Protein AF-A0A0F6WQV7-F1 (afdb_monomer_lite)

pLDDT: mean 82.62, std 12.53, range [39.25, 93.94]

Organism: NCBI:txid92706

Foldseek 3Di:
DDDDPDPDPDDDPLQLVQLLVLLVLLCVLPVVQEDDPDSVVSRVLCVLCVVSSVDDPVLLVQLSVQCSVPVDDPHHDDSVSSVVSSVVSLVVQCPDPVNVVVVVVVVVVVVVVLVVCVVVVNNCVVVVNDPPPPPCPPPVVVVVVVVVVVVVVVVVVVCVVVVPD

Structure (mmCIF, N/CA/C/O backbone):
data_AF-A0A0F6WQV7-F1
#
_entry.id   AF-A0A0F6WQV7-F1
#
loop_
_atom_site.group_PDB
_atom_site.id
_atom_site.type_symbol
_atom_site.label_atom_id
_atom_site.label_alt_id
_atom_site.label_comp_id
_atom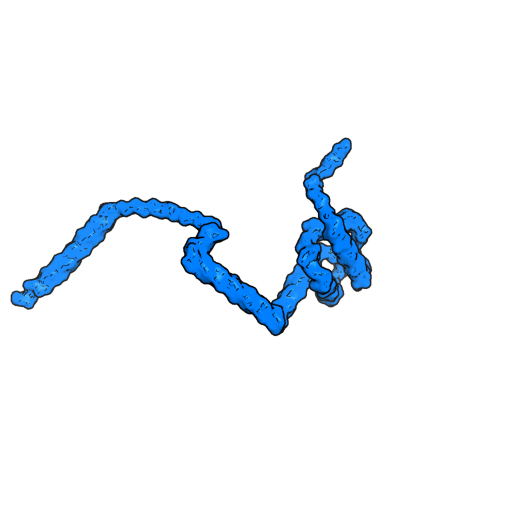_site.label_asym_id
_atom_site.label_entity_id
_atom_site.label_seq_id
_atom_site.pdbx_PDB_ins_code
_atom_site.Cartn_x
_atom_site.Cartn_y
_atom_site.Cartn_z
_atom_site.occupancy
_atom_site.B_iso_or_equiv
_atom_site.auth_seq_id
_atom_site.auth_comp_id
_atom_site.auth_asym_id
_atom_site.auth_atom_id
_atom_site.pdbx_PDB_model_num
ATOM 1 N N . MET A 1 1 ? -16.484 5.291 -37.141 1.00 39.25 1 MET A N 1
ATOM 2 C CA . MET A 1 1 ? -15.727 5.680 -35.934 1.00 39.25 1 MET A CA 1
ATOM 3 C C . MET A 1 1 ? -16.017 4.636 -34.872 1.00 39.25 1 MET A C 1
ATOM 5 O O . MET A 1 1 ? -17.145 4.546 -34.413 1.00 39.25 1 MET A O 1
ATOM 9 N N . SER A 1 2 ? -15.056 3.744 -34.635 1.00 42.66 2 SER A N 1
ATOM 10 C CA . SER A 1 2 ? -15.196 2.589 -33.744 1.00 42.66 2 SER A CA 1
ATOM 11 C C . SER A 1 2 ? -15.145 3.064 -32.294 1.00 42.66 2 SER A C 1
ATOM 13 O O . SER A 1 2 ? -14.060 3.344 -31.793 1.00 42.66 2 SER A O 1
ATOM 15 N N . GLY A 1 3 ? -16.301 3.175 -31.635 1.00 46.34 3 GLY A N 1
ATOM 16 C CA . GLY A 1 3 ? -16.363 3.314 -30.181 1.00 46.34 3 GLY A CA 1
ATOM 17 C C . GLY A 1 3 ? -15.755 2.065 -29.550 1.00 46.34 3 GLY A C 1
ATOM 18 O O . GLY A 1 3 ? -16.267 0.961 -29.739 1.00 46.34 3 GLY A O 1
ATOM 19 N N . SER A 1 4 ? -14.605 2.221 -28.897 1.00 54.47 4 SER A N 1
ATOM 20 C CA . SER A 1 4 ? -13.939 1.120 -28.205 1.00 54.47 4 SER A CA 1
ATOM 21 C C . SER A 1 4 ? -14.831 0.647 -27.056 1.00 54.47 4 SER A C 1
ATOM 23 O O . SER A 1 4 ? -15.456 1.449 -26.374 1.00 54.47 4 SER A O 1
ATOM 25 N N . LYS A 1 5 ? -14.907 -0.668 -26.846 1.00 50.28 5 LYS A N 1
ATOM 26 C CA . LYS A 1 5 ? -15.897 -1.375 -26.007 1.00 50.28 5 LYS A CA 1
ATOM 27 C C . LYS A 1 5 ? -15.840 -1.043 -24.499 1.00 50.28 5 LYS A C 1
ATOM 29 O O . LYS A 1 5 ? -16.553 -1.660 -23.715 1.00 50.28 5 LYS A O 1
ATOM 34 N N . TRP A 1 6 ? -15.005 -0.091 -24.091 1.00 58.19 6 TRP A N 1
ATOM 35 C CA . TRP A 1 6 ? -14.777 0.302 -22.706 1.00 58.19 6 TRP A CA 1
ATOM 36 C C . TRP A 1 6 ? -14.442 1.798 -22.650 1.00 58.19 6 TRP A C 1
ATOM 38 O O . TRP A 1 6 ? -13.268 2.166 -22.632 1.00 58.19 6 TRP A O 1
ATOM 48 N N . ASP A 1 7 ? -15.461 2.660 -22.616 1.00 71.00 7 ASP A N 1
ATOM 49 C CA . ASP A 1 7 ? -15.297 4.080 -22.270 1.00 71.00 7 ASP A CA 1
ATOM 50 C C . ASP A 1 7 ? -14.964 4.189 -20.778 1.00 71.00 7 ASP A C 1
ATOM 52 O O . ASP A 1 7 ? -15.797 4.497 -19.924 1.00 71.00 7 ASP A O 1
ATOM 56 N N . LEU A 1 8 ? -13.730 3.833 -20.434 1.00 75.94 8 LEU A N 1
ATOM 57 C CA . LEU A 1 8 ? -13.222 4.015 -19.090 1.00 75.94 8 LEU A CA 1
ATOM 58 C C . LEU A 1 8 ? -12.847 5.487 -18.902 1.00 75.94 8 LEU A C 1
ATOM 60 O O . LEU A 1 8 ? -12.267 6.085 -19.812 1.00 75.94 8 LEU A O 1
ATOM 64 N N . PRO A 1 9 ? -13.091 6.066 -17.712 1.00 83.81 9 PRO A N 1
ATOM 65 C CA . PRO A 1 9 ? -12.720 7.446 -17.455 1.00 83.81 9 PRO A CA 1
ATOM 66 C C . PRO A 1 9 ? -11.217 7.650 -17.699 1.00 83.81 9 PRO A C 1
ATOM 68 O O . PRO A 1 9 ? -10.424 6.711 -17.489 1.00 83.81 9 PRO A O 1
ATOM 71 N N . PRO A 1 10 ? -10.821 8.853 -18.153 1.00 85.94 10 PRO A N 1
ATOM 72 C CA . PRO A 1 10 ? -9.418 9.182 -18.337 1.00 85.94 10 PRO A CA 1
ATOM 73 C C . PRO A 1 10 ? -8.686 9.073 -16.999 1.00 85.94 10 PRO A C 1
ATOM 75 O O . PRO A 1 10 ? -9.205 9.465 -15.951 1.00 85.94 10 PRO A O 1
ATOM 78 N N . VAL A 1 11 ? -7.475 8.520 -17.033 1.00 88.31 11 VAL A N 1
ATOM 79 C CA . VAL A 1 11 ? -6.612 8.465 -15.851 1.00 88.31 11 VAL A CA 1
ATOM 80 C C . VAL A 1 11 ? -6.099 9.885 -15.565 1.00 88.31 11 VAL A C 1
ATOM 82 O O . VAL A 1 11 ? -5.633 10.547 -16.494 1.00 88.31 11 VAL A O 1
ATOM 85 N N . PRO A 1 12 ? -6.163 10.379 -14.314 1.00 91.38 12 PRO A N 1
ATOM 86 C CA . PRO A 1 12 ? -5.647 11.701 -13.968 1.00 91.38 12 PRO A CA 1
ATOM 87 C C . PRO A 1 12 ? -4.165 11.867 -14.334 1.00 91.38 12 PRO A C 1
ATOM 89 O O . PRO A 1 12 ? -3.357 10.965 -14.107 1.00 91.38 12 PRO A O 1
ATOM 92 N N . ALA A 1 13 ? -3.788 13.046 -14.835 1.00 90.19 13 ALA A N 1
ATOM 93 C CA . ALA A 1 13 ? -2.422 13.328 -15.293 1.00 90.19 13 ALA A CA 1
ATOM 94 C C . ALA A 1 13 ? -1.356 13.103 -14.203 1.00 90.19 13 ALA A C 1
ATOM 96 O O . ALA A 1 13 ? -0.264 12.615 -14.487 1.00 90.19 13 ALA A O 1
ATOM 97 N N . GLU A 1 14 ? -1.684 13.399 -12.944 1.00 89.19 14 GLU A N 1
ATOM 98 C CA . GLU A 1 14 ? -0.792 13.160 -11.804 1.00 89.19 14 GLU A CA 1
ATOM 99 C C . GLU A 1 14 ? -0.512 11.668 -11.588 1.00 89.19 14 GLU A C 1
ATOM 101 O O . GLU A 1 14 ? 0.630 11.283 -11.343 1.00 89.19 14 GLU A O 1
ATOM 106 N N . GLN A 1 15 ? -1.528 10.812 -11.751 1.00 90.44 15 GLN A N 1
ATOM 107 C CA . GLN A 1 15 ? -1.363 9.362 -11.637 1.00 90.44 15 GLN A CA 1
ATOM 108 C C . GLN 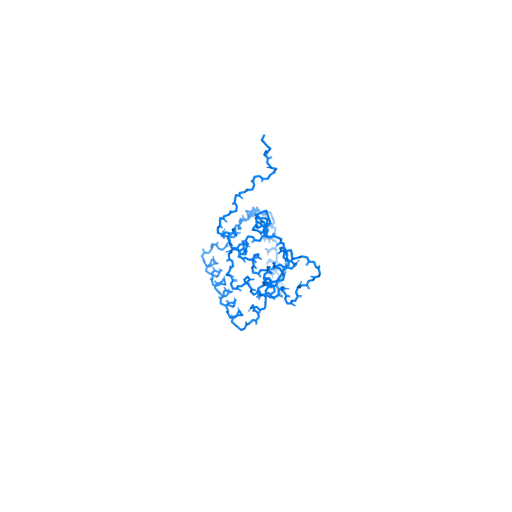A 1 15 ? -0.513 8.808 -12.782 1.00 90.44 15 GLN A C 1
ATOM 110 O O . GLN A 1 15 ? 0.327 7.939 -12.552 1.00 90.44 15 GLN A O 1
ATOM 115 N N . LEU A 1 16 ? -0.690 9.339 -13.997 1.00 91.94 16 LEU A N 1
ATOM 116 C CA . LEU A 1 16 ? 0.128 8.974 -15.156 1.00 91.94 16 LEU A CA 1
ATOM 117 C C . LEU A 1 16 ? 1.591 9.366 -14.960 1.00 91.94 16 LEU A C 1
ATOM 119 O O . LEU A 1 16 ? 2.485 8.559 -15.223 1.00 91.94 16 LEU A O 1
ATOM 123 N N . LYS A 1 17 ? 1.845 10.580 -14.459 1.00 91.69 17 LYS A N 1
ATOM 124 C CA . LYS A 1 17 ? 3.197 11.047 -14.140 1.00 91.69 17 LYS A CA 1
ATOM 125 C C . LYS A 1 17 ? 3.849 10.145 -13.091 1.00 91.69 17 LYS A C 1
ATOM 127 O O . LYS A 1 17 ? 4.934 9.624 -13.335 1.00 91.69 17 LYS A O 1
ATOM 132 N N . PHE A 1 18 ? 3.152 9.893 -11.983 1.00 92.12 18 PHE A N 1
ATOM 133 C CA . PHE A 1 18 ? 3.636 9.021 -10.912 1.00 92.12 18 PHE A CA 1
ATOM 134 C C . PHE A 1 18 ? 3.971 7.612 -11.419 1.00 92.12 18 PHE A C 1
ATOM 136 O O . PHE A 1 18 ? 5.038 7.071 -11.135 1.00 92.12 18 PHE A O 1
ATOM 143 N N . MET A 1 19 ? 3.076 7.012 -12.207 1.00 92.75 19 MET A N 1
ATOM 144 C CA . MET A 1 19 ? 3.285 5.666 -12.741 1.00 92.75 19 MET A CA 1
ATOM 145 C C . MET A 1 19 ? 4.421 5.624 -13.768 1.00 92.75 19 MET A C 1
ATOM 147 O O . MET A 1 19 ? 5.174 4.655 -13.820 1.00 92.75 19 MET A O 1
ATOM 151 N N . THR A 1 20 ? 4.603 6.683 -14.554 1.00 93.56 20 THR A N 1
ATOM 152 C CA . THR A 1 20 ? 5.743 6.791 -15.473 1.00 93.56 20 THR A CA 1
ATOM 153 C C . THR A 1 20 ? 7.065 6.826 -14.704 1.00 93.56 20 THR A C 1
ATOM 155 O O . THR A 1 20 ? 7.987 6.085 -15.042 1.00 93.56 20 THR A O 1
ATOM 158 N N . GLU A 1 21 ? 7.153 7.624 -13.635 1.00 92.31 21 GLU A N 1
ATOM 159 C CA . GLU A 1 21 ? 8.329 7.674 -12.752 1.00 92.31 21 GLU A CA 1
ATOM 160 C C . GLU A 1 21 ? 8.592 6.313 -12.083 1.00 92.31 21 GLU A C 1
ATOM 162 O O . GLU A 1 21 ? 9.734 5.853 -12.030 1.00 92.31 21 GLU A O 1
ATOM 167 N N . PHE A 1 22 ? 7.532 5.621 -11.653 1.00 92.31 22 PHE A N 1
ATOM 168 C CA . PHE A 1 22 ? 7.608 4.257 -11.127 1.00 92.31 22 PHE A CA 1
ATOM 169 C C . PHE A 1 22 ? 8.194 3.270 -12.152 1.00 92.31 22 PHE A C 1
ATOM 171 O O . PHE A 1 22 ? 9.084 2.486 -11.821 1.00 92.31 22 PHE A O 1
ATOM 178 N N . PHE A 1 23 ? 7.752 3.327 -13.413 1.00 93.12 23 PHE A N 1
ATOM 179 C CA . PHE A 1 23 ? 8.298 2.499 -14.493 1.00 93.12 23 PHE A CA 1
ATOM 180 C C . PHE A 1 23 ? 9.775 2.804 -14.762 1.00 93.12 23 PHE A C 1
ATOM 182 O O . PHE A 1 23 ? 10.559 1.875 -14.954 1.00 93.12 23 PHE A O 1
ATOM 189 N N . GLN A 1 24 ? 10.167 4.081 -14.760 1.00 93.00 24 GLN A N 1
ATOM 190 C CA . GLN A 1 24 ? 11.564 4.492 -14.938 1.00 93.00 24 GLN A CA 1
ATOM 191 C C . GLN A 1 24 ? 12.457 3.932 -13.825 1.00 93.00 24 GLN A C 1
ATOM 193 O O . GLN A 1 24 ? 13.515 3.370 -14.103 1.00 93.00 24 GLN A O 1
ATOM 198 N N . GLN A 1 25 ? 12.008 4.020 -12.572 1.00 91.12 25 GLN A N 1
ATOM 199 C CA . GLN A 1 25 ? 12.729 3.486 -11.413 1.00 91.12 25 GLN A CA 1
ATOM 200 C C . GLN A 1 25 ? 12.812 1.956 -11.457 1.00 91.12 25 GLN A C 1
ATOM 202 O O . GLN A 1 25 ? 13.887 1.388 -11.266 1.00 91.12 25 GLN A O 1
ATOM 207 N N . GLY A 1 26 ? 11.706 1.282 -11.782 1.00 90.69 26 GLY A N 1
ATOM 208 C CA . GLY A 1 26 ? 11.679 -0.167 -11.978 1.00 90.69 26 GLY A CA 1
ATOM 209 C C . GLY A 1 26 ? 12.639 -0.624 -13.077 1.00 90.69 26 GLY A C 1
ATOM 210 O O . GLY A 1 26 ? 13.433 -1.538 -12.863 1.00 90.69 26 GLY A O 1
ATOM 211 N N . LYS A 1 27 ? 12.645 0.059 -14.229 1.00 91.06 27 LYS A N 1
ATOM 212 C CA . LYS A 1 27 ? 13.592 -0.190 -15.327 1.00 91.06 27 LYS A CA 1
ATOM 213 C C . LYS A 1 27 ? 15.048 0.032 -14.919 1.00 91.06 27 LYS A C 1
ATOM 215 O O . LYS A 1 27 ? 15.899 -0.747 -15.330 1.00 91.06 27 LYS A O 1
ATOM 220 N N . ALA A 1 28 ? 15.339 1.048 -14.110 1.00 90.06 28 ALA A N 1
ATOM 221 C CA . ALA A 1 28 ? 16.693 1.288 -13.615 1.00 90.06 28 ALA A CA 1
ATOM 222 C C . ALA A 1 28 ? 17.179 0.174 -12.668 1.00 90.06 28 ALA A C 1
ATOM 224 O O . ALA A 1 28 ? 18.358 -0.165 -12.680 1.00 90.06 28 ALA A O 1
ATOM 225 N N . LEU A 1 29 ? 16.276 -0.412 -11.874 1.00 86.81 29 LEU A N 1
ATOM 226 C CA . LEU A 1 29 ? 16.607 -1.484 -10.930 1.00 86.81 29 LEU A CA 1
ATOM 227 C C . LEU A 1 29 ? 16.710 -2.863 -11.599 1.00 86.81 29 LEU A C 1
ATOM 229 O O . LEU A 1 29 ? 17.595 -3.645 -11.263 1.00 86.81 29 LEU A O 1
ATOM 233 N N . VAL A 1 30 ? 15.801 -3.185 -12.522 1.00 82.00 30 VAL A N 1
ATOM 234 C CA . VAL A 1 30 ? 15.665 -4.530 -13.114 1.00 82.00 30 VAL A CA 1
ATOM 235 C C . VAL A 1 30 ? 15.255 -4.463 -14.595 1.00 82.00 30 VAL A C 1
ATOM 237 O O . VAL A 1 30 ? 14.197 -4.959 -14.996 1.00 82.00 30 VAL A O 1
ATOM 240 N N . GLY A 1 31 ? 16.101 -3.833 -15.414 1.00 81.56 31 GLY A N 1
ATOM 241 C CA . GLY A 1 31 ? 15.870 -3.487 -16.828 1.00 81.56 31 GLY A CA 1
ATOM 242 C C . GLY A 1 31 ? 14.978 -4.438 -17.630 1.00 81.56 31 GLY A C 1
ATOM 243 O O . GLY A 1 31 ? 13.909 -4.035 -18.101 1.00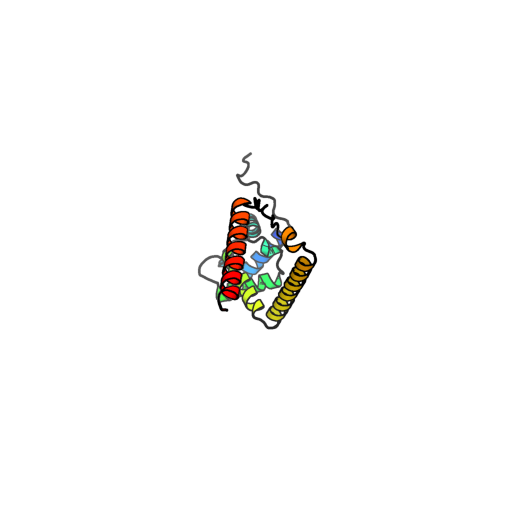 81.56 31 GLY A O 1
ATOM 244 N N . ASP A 1 32 ? 15.360 -5.707 -17.744 1.00 84.75 32 ASP A N 1
ATOM 245 C CA . ASP A 1 32 ? 14.653 -6.680 -18.592 1.00 84.75 32 ASP A CA 1
ATOM 246 C C . ASP A 1 32 ? 13.341 -7.209 -17.996 1.00 84.75 32 ASP A C 1
ATOM 248 O O . ASP A 1 32 ? 12.562 -7.874 -18.678 1.00 84.75 32 ASP A O 1
ATOM 252 N N . ARG A 1 33 ? 13.066 -6.935 -16.718 1.00 87.06 33 ARG A N 1
ATOM 253 C CA . ARG A 1 33 ? 11.898 -7.482 -16.011 1.00 87.06 33 ARG A CA 1
ATOM 254 C C . ARG A 1 33 ? 10.713 -6.531 -15.988 1.00 87.06 33 ARG A C 1
ATOM 256 O O . ARG A 1 33 ? 9.587 -6.993 -15.827 1.00 87.06 33 ARG A O 1
ATOM 263 N N . PHE A 1 34 ? 10.937 -5.233 -16.174 1.00 89.50 34 PHE A N 1
ATOM 264 C CA . PHE A 1 34 ? 9.851 -4.259 -16.274 1.00 89.50 34 PHE A CA 1
ATOM 265 C C . PHE A 1 34 ? 9.240 -4.207 -17.681 1.00 89.50 34 PHE A C 1
ATOM 267 O O . PHE A 1 34 ? 9.978 -4.311 -18.668 1.00 89.50 34 PHE A O 1
ATOM 274 N N . PRO A 1 35 ? 7.916 -3.996 -17.815 1.00 89.62 35 PRO A N 1
ATOM 275 C CA . PRO A 1 35 ? 7.305 -3.728 -19.108 1.00 89.62 35 PRO A CA 1
ATOM 276 C C . PRO A 1 35 ? 7.896 -2.490 -19.777 1.00 89.62 35 PRO A C 1
ATOM 278 O O . PRO A 1 35 ? 8.453 -1.603 -19.127 1.00 89.62 35 PRO A O 1
ATOM 281 N N . VAL A 1 36 ? 7.790 -2.442 -21.104 1.00 90.94 36 VAL A N 1
ATOM 282 C CA . VAL A 1 36 ? 8.171 -1.257 -21.878 1.00 90.94 36 VAL A CA 1
ATOM 283 C C . VAL A 1 36 ? 7.319 -0.075 -21.424 1.00 90.94 36 VAL A C 1
ATOM 285 O O . VAL A 1 36 ? 6.113 -0.218 -21.208 1.00 90.94 36 VAL A O 1
ATOM 288 N N . ILE A 1 37 ? 7.956 1.086 -21.289 1.00 92.12 37 ILE A N 1
ATOM 289 C CA . ILE A 1 37 ? 7.279 2.331 -20.935 1.00 92.12 37 ILE A CA 1
ATOM 290 C C . ILE A 1 37 ? 6.515 2.815 -22.172 1.00 92.12 37 ILE A C 1
ATOM 292 O O . ILE A 1 37 ? 7.075 3.476 -23.042 1.00 92.12 37 ILE A O 1
ATOM 296 N N . SER A 1 38 ? 5.245 2.429 -22.273 1.00 93.56 38 SER A N 1
ATOM 297 C CA . SER A 1 38 ? 4.297 2.900 -23.284 1.00 93.56 38 SER A CA 1
ATOM 298 C C . SER A 1 38 ? 3.077 3.500 -22.595 1.00 93.56 38 SER A C 1
ATOM 300 O O . SER A 1 38 ? 2.754 3.121 -21.467 1.00 93.56 38 SER A O 1
ATOM 302 N N . GLN A 1 39 ? 2.383 4.417 -23.273 1.00 90.31 39 GLN A N 1
ATOM 303 C CA . GLN A 1 39 ? 1.171 5.036 -22.733 1.00 90.31 39 GLN A CA 1
ATOM 304 C C . GLN A 1 39 ? 0.130 3.980 -22.326 1.00 90.31 39 GLN A C 1
ATOM 306 O O . GLN A 1 39 ? -0.405 4.040 -21.224 1.00 90.31 39 GLN A O 1
ATOM 311 N N . GLU A 1 40 ? -0.077 2.966 -23.166 1.00 90.75 40 GLU A N 1
ATOM 312 C CA . GLU A 1 40 ? -1.000 1.860 -22.898 1.00 90.75 40 GLU A CA 1
ATOM 313 C C . GLU A 1 40 ? -0.631 1.083 -21.623 1.00 90.75 40 GLU A C 1
ATOM 315 O O . GLU A 1 40 ? -1.486 0.854 -20.768 1.00 90.75 40 GLU A O 1
ATOM 320 N N . ASN A 1 41 ? 0.648 0.726 -21.448 1.00 91.38 41 ASN A N 1
ATOM 321 C CA . ASN A 1 41 ? 1.096 -0.005 -20.261 1.00 91.38 41 ASN A CA 1
ATOM 322 C C . ASN A 1 41 ? 0.974 0.842 -18.993 1.00 91.38 41 ASN A C 1
ATOM 324 O O . ASN A 1 41 ? 0.540 0.335 -17.960 1.00 91.38 41 ASN A O 1
ATOM 328 N N . VAL A 1 42 ? 1.339 2.124 -19.066 1.00 93.06 42 VAL A N 1
ATOM 329 C CA . VAL A 1 42 ? 1.237 3.054 -17.936 1.00 93.06 42 VAL A CA 1
ATOM 330 C C . VAL A 1 42 ? -0.226 3.225 -17.524 1.00 93.06 42 VAL A C 1
ATOM 332 O O . VAL A 1 42 ? -0.549 3.050 -16.351 1.00 93.06 42 VAL A O 1
ATOM 335 N N . GLU A 1 43 ? -1.129 3.475 -18.474 1.00 92.50 43 GLU A N 1
ATOM 336 C CA . GLU A 1 43 ? -2.566 3.599 -18.207 1.00 92.50 43 GLU A CA 1
ATOM 337 C C . GLU A 1 43 ? -3.160 2.309 -17.628 1.00 92.50 43 GLU A C 1
ATOM 339 O O . GLU A 1 43 ? -3.901 2.355 -16.641 1.00 92.50 43 GLU A O 1
ATOM 344 N N . ALA A 1 44 ? -2.813 1.149 -18.192 1.00 91.69 44 ALA A N 1
ATOM 345 C CA . ALA A 1 44 ? -3.264 -0.146 -17.690 1.00 91.69 44 ALA A CA 1
ATOM 346 C C . ALA A 1 44 ? -2.802 -0.386 -16.244 1.00 91.69 44 ALA A C 1
ATOM 348 O O . ALA A 1 44 ? -3.579 -0.859 -15.411 1.00 91.69 44 ALA A O 1
ATOM 349 N N . TRP A 1 45 ? -1.563 -0.015 -15.917 1.00 93.06 45 TRP A N 1
ATOM 350 C CA . TRP A 1 45 ? -1.020 -0.146 -14.568 1.00 93.06 45 TRP A CA 1
ATOM 351 C C . TRP A 1 45 ? -1.623 0.854 -13.582 1.00 93.06 45 TRP A C 1
ATOM 353 O O . TRP A 1 45 ? -1.915 0.459 -12.457 1.00 93.06 45 TRP A O 1
ATOM 363 N N . CYS A 1 46 ? -1.892 2.100 -13.986 1.00 92.50 46 CYS A N 1
ATOM 364 C CA . CYS A 1 46 ? -2.635 3.057 -13.156 1.00 92.50 46 CYS A CA 1
ATOM 365 C C . CYS A 1 46 ? -4.006 2.504 -12.760 1.00 92.50 46 CYS A C 1
ATOM 367 O O . CYS A 1 46 ? -4.409 2.601 -11.604 1.00 92.50 46 CYS A O 1
ATOM 369 N N . ARG A 1 47 ? -4.708 1.876 -13.710 1.00 90.56 47 ARG A N 1
ATOM 370 C CA . ARG A 1 47 ? -6.016 1.256 -13.459 1.00 90.56 47 ARG A CA 1
ATOM 371 C C . ARG A 1 47 ? -5.907 -0.005 -12.601 1.00 90.56 47 ARG A C 1
ATOM 373 O O . ARG A 1 47 ? -6.795 -0.272 -11.798 1.00 90.56 47 ARG A O 1
ATOM 380 N N . ALA A 1 48 ? -4.840 -0.784 -12.768 1.00 90.94 48 ALA A N 1
ATOM 381 C CA . ALA A 1 48 ? -4.618 -2.009 -12.005 1.00 90.94 48 ALA A CA 1
ATOM 382 C C . ALA A 1 48 ? -4.120 -1.754 -10.574 1.00 90.94 48 ALA A C 1
ATOM 384 O O . ALA A 1 48 ? -4.346 -2.602 -9.710 1.00 90.94 48 ALA A O 1
ATOM 385 N N . LEU A 1 49 ? -3.428 -0.635 -10.338 1.00 89.75 49 LEU A N 1
ATOM 386 C CA . LEU A 1 49 ? -2.824 -0.235 -9.062 1.00 89.75 49 LEU A CA 1
ATOM 387 C C . LEU A 1 49 ? -3.160 1.227 -8.720 1.00 89.75 49 LEU A C 1
ATOM 389 O O . LEU A 1 49 ? -2.248 2.048 -8.571 1.00 89.75 49 LEU A O 1
ATOM 393 N N . PRO A 1 50 ? -4.448 1.583 -8.572 1.00 86.69 50 PRO A N 1
ATOM 394 C CA . PRO A 1 50 ? -4.834 2.948 -8.224 1.00 86.69 50 PRO A CA 1
ATOM 395 C C . PRO A 1 50 ? -4.223 3.396 -6.887 1.00 86.69 50 PRO A C 1
ATOM 397 O O . PRO A 1 50 ? -3.863 4.564 -6.727 1.00 86.69 50 PRO A O 1
ATOM 400 N N . GLU A 1 51 ? -4.030 2.454 -5.955 1.00 84.75 51 GLU A N 1
ATOM 401 C CA . GLU A 1 51 ? -3.463 2.692 -4.628 1.00 84.75 51 GLU A CA 1
ATOM 402 C C . GLU A 1 51 ? -2.039 3.260 -4.651 1.00 84.75 51 GLU A C 1
ATOM 404 O O . GLU A 1 51 ? -1.657 3.960 -3.716 1.00 84.75 51 GLU A O 1
ATOM 409 N N . LEU A 1 52 ? -1.257 2.997 -5.704 1.00 83.19 52 LEU A N 1
ATOM 410 C CA . LEU A 1 52 ? 0.144 3.415 -5.766 1.00 83.19 52 LEU A CA 1
ATOM 411 C C . LEU A 1 52 ? 0.296 4.936 -5.721 1.00 83.19 52 LEU A C 1
ATOM 413 O O . LEU A 1 52 ? 1.181 5.435 -5.034 1.00 83.19 52 LEU A O 1
ATOM 417 N N . SER A 1 53 ? -0.604 5.657 -6.390 1.00 79.44 53 SER A N 1
ATOM 418 C CA . SER A 1 53 ? -0.608 7.124 -6.418 1.00 79.44 53 SER A CA 1
ATOM 419 C C . SER A 1 53 ? -0.950 7.770 -5.070 1.00 79.44 53 SER A C 1
ATOM 421 O O . SER A 1 53 ? -0.605 8.923 -4.833 1.00 79.44 53 SER A O 1
ATOM 423 N N . SER A 1 54 ? -1.617 7.037 -4.173 1.00 84.00 54 SER A N 1
ATOM 424 C CA . SER A 1 54 ? -1.983 7.516 -2.833 1.00 84.00 54 SER A CA 1
ATOM 425 C C . SER A 1 54 ? -0.924 7.206 -1.773 1.00 84.00 54 SER A C 1
ATOM 427 O O . SER A 1 54 ? -1.029 7.667 -0.636 1.00 84.00 54 SER A O 1
ATOM 429 N N . ILE A 1 55 ? 0.077 6.395 -2.113 1.00 84.94 55 ILE A N 1
ATOM 430 C CA . ILE A 1 55 ? 1.153 5.987 -1.213 1.00 84.94 55 ILE A CA 1
ATOM 431 C C . ILE A 1 55 ? 2.361 6.902 -1.449 1.00 84.94 55 ILE A C 1
ATOM 433 O O . ILE A 1 55 ? 2.624 7.339 -2.565 1.00 84.94 55 ILE A O 1
ATOM 437 N N . SER A 1 56 ? 3.127 7.197 -0.394 1.00 85.44 56 SER A N 1
ATOM 438 C CA . SER A 1 56 ? 4.346 7.995 -0.539 1.00 85.44 56 SER A CA 1
ATOM 439 C C . SER A 1 56 ? 5.354 7.309 -1.468 1.00 85.44 56 SER A C 1
ATOM 441 O O . SER A 1 56 ? 5.556 6.093 -1.405 1.00 85.44 56 SER A O 1
ATOM 443 N N . GLN A 1 57 ? 6.052 8.105 -2.282 1.00 85.06 57 GLN A N 1
ATOM 444 C CA . GLN A 1 57 ? 7.076 7.608 -3.206 1.00 85.06 57 GLN A CA 1
ATOM 445 C C . GLN A 1 57 ? 8.134 6.747 -2.496 1.00 85.06 57 GLN A C 1
ATOM 447 O O . GLN A 1 57 ? 8.542 5.714 -3.016 1.00 85.06 57 GLN A O 1
ATOM 452 N N . HIS A 1 58 ? 8.517 7.118 -1.270 1.00 87.19 58 HIS A N 1
ATOM 453 C CA . HIS A 1 58 ? 9.434 6.337 -0.438 1.00 87.19 58 HIS A CA 1
ATOM 454 C C . HIS A 1 58 ? 8.963 4.887 -0.229 1.00 87.19 58 HIS A C 1
ATOM 456 O O . HIS A 1 58 ? 9.737 3.951 -0.406 1.00 87.19 58 HIS A O 1
ATOM 462 N N . ASN A 1 59 ? 7.690 4.684 0.116 1.00 87.06 59 ASN A N 1
ATOM 463 C CA . ASN A 1 59 ? 7.158 3.347 0.391 1.00 87.06 59 ASN A CA 1
ATOM 464 C C . ASN A 1 59 ? 7.018 2.516 -0.888 1.00 87.06 59 ASN A C 1
ATOM 466 O O . ASN A 1 59 ? 7.226 1.304 -0.869 1.00 87.06 59 ASN A O 1
ATOM 470 N N . VAL A 1 60 ? 6.704 3.170 -2.007 1.00 88.38 60 VAL A N 1
ATOM 471 C CA . VAL A 1 60 ? 6.684 2.524 -3.323 1.00 88.38 60 VAL A CA 1
ATOM 472 C C . VAL A 1 60 ? 8.088 2.071 -3.728 1.00 88.38 60 VAL A C 1
ATOM 474 O O . VAL A 1 60 ? 8.257 0.937 -4.174 1.00 88.38 60 VAL A O 1
ATOM 477 N N . MET A 1 61 ? 9.108 2.895 -3.480 1.00 88.31 61 MET A N 1
ATOM 478 C CA . MET A 1 61 ? 10.505 2.525 -3.716 1.00 88.31 61 MET A CA 1
ATOM 479 C C . MET A 1 61 ? 10.985 1.393 -2.814 1.00 88.31 61 MET A C 1
ATOM 481 O O . MET A 1 61 ? 11.671 0.489 -3.287 1.00 88.31 61 MET A O 1
ATOM 485 N N . ALA A 1 62 ? 10.591 1.391 -1.540 1.00 89.31 62 ALA A N 1
ATOM 486 C CA . ALA A 1 62 ? 10.897 0.292 -0.630 1.00 89.31 62 ALA A CA 1
ATOM 487 C C . ALA A 1 62 ? 10.288 -1.033 -1.121 1.00 89.31 62 ALA A C 1
ATOM 489 O O . ALA A 1 62 ? 10.959 -2.064 -1.119 1.00 89.31 62 ALA A O 1
ATOM 490 N N . ALA A 1 63 ? 9.050 -1.005 -1.623 1.00 89.75 63 ALA A N 1
ATOM 491 C CA . ALA A 1 63 ? 8.412 -2.184 -2.201 1.00 89.75 63 ALA A CA 1
ATOM 492 C C . ALA A 1 63 ? 9.079 -2.649 -3.504 1.00 89.75 63 ALA A C 1
ATOM 494 O O . ALA A 1 63 ? 9.261 -3.852 -3.690 1.00 89.75 63 ALA A O 1
ATOM 495 N N . LEU A 1 64 ? 9.490 -1.722 -4.377 1.00 89.25 64 LEU A N 1
ATOM 496 C CA . LEU A 1 64 ? 10.273 -2.042 -5.574 1.00 89.25 64 LEU A CA 1
ATOM 497 C C . LEU A 1 64 ? 11.598 -2.715 -5.222 1.00 89.25 64 LEU A C 1
ATOM 499 O O . LEU A 1 64 ? 11.913 -3.753 -5.796 1.00 89.25 64 LEU A O 1
ATOM 503 N N . ALA A 1 65 ? 12.341 -2.158 -4.265 1.00 89.19 65 ALA A N 1
ATOM 504 C CA . ALA A 1 65 ? 13.609 -2.714 -3.801 1.00 89.19 65 ALA A CA 1
ATOM 505 C C . ALA A 1 65 ? 13.422 -4.085 -3.133 1.00 89.19 65 ALA A C 1
ATOM 507 O O . ALA A 1 65 ? 14.216 -5.006 -3.324 1.00 89.19 65 ALA A O 1
ATOM 508 N N . ARG A 1 66 ? 12.344 -4.258 -2.362 1.00 89.44 66 ARG A N 1
ATOM 509 C CA . ARG A 1 66 ? 11.989 -5.556 -1.785 1.00 89.44 66 ARG A CA 1
ATOM 510 C C . ARG A 1 66 ? 11.730 -6.575 -2.885 1.00 89.44 66 ARG A C 1
ATOM 512 O O . ARG A 1 66 ? 12.368 -7.623 -2.900 1.00 89.44 66 ARG A O 1
ATOM 519 N N . TRP A 1 67 ? 10.850 -6.252 -3.830 1.00 89.06 67 TRP A N 1
ATOM 520 C CA . TRP A 1 67 ? 10.555 -7.140 -4.947 1.00 89.06 67 TRP A CA 1
ATOM 521 C C . TRP A 1 67 ? 11.803 -7.436 -5.790 1.00 89.06 67 TRP A C 1
ATOM 523 O O . TRP A 1 67 ? 12.013 -8.592 -6.151 1.00 89.06 67 TRP A O 1
ATOM 533 N N . SER A 1 68 ? 12.667 -6.448 -6.047 1.00 86.38 68 SER A N 1
ATOM 534 C CA . SER A 1 68 ? 13.904 -6.662 -6.807 1.00 86.38 68 SER A CA 1
ATOM 535 C C . SER A 1 68 ? 14.865 -7.630 -6.108 1.00 86.38 68 SER A C 1
ATOM 537 O O . SER A 1 68 ? 15.571 -8.384 -6.768 1.00 86.38 68 SER A O 1
ATOM 539 N N . ASN A 1 69 ? 14.884 -7.633 -4.774 1.00 84.50 69 ASN A N 1
ATOM 540 C CA . ASN A 1 69 ? 15.808 -8.453 -3.992 1.00 84.50 69 ASN A CA 1
ATOM 541 C C . ASN A 1 69 ? 15.279 -9.865 -3.704 1.00 84.50 69 ASN A C 1
ATOM 543 O O . ASN A 1 69 ? 16.057 -10.816 -3.717 1.00 84.50 69 ASN A O 1
ATOM 547 N N . SER A 1 70 ? 13.982 -10.020 -3.419 1.00 74.44 70 SER A N 1
ATOM 548 C CA . SER A 1 70 ? 13.395 -11.302 -2.985 1.00 74.44 70 SER A CA 1
ATOM 549 C C . SER A 1 70 ? 12.377 -11.899 -3.959 1.00 74.44 70 SER A C 1
ATOM 551 O O . SER A 1 70 ? 12.021 -13.068 -3.824 1.00 74.44 70 SER A O 1
ATOM 553 N N . GLY A 1 71 ? 11.890 -11.113 -4.922 1.00 62.62 71 GLY A N 1
ATOM 554 C CA . GLY A 1 71 ? 10.780 -11.464 -5.812 1.00 62.62 71 GLY A CA 1
ATOM 555 C C . GLY A 1 71 ? 11.147 -11.578 -7.293 1.00 62.62 71 GLY A C 1
ATOM 556 O O . GLY A 1 71 ? 10.275 -11.919 -8.103 1.00 62.62 71 GLY A O 1
ATOM 557 N N . VAL A 1 72 ? 12.405 -11.316 -7.673 1.00 64.12 72 VAL A N 1
ATOM 558 C CA . VAL A 1 72 ? 12.842 -11.431 -9.072 1.00 64.12 72 VAL A CA 1
ATOM 559 C C . VAL A 1 72 ? 12.894 -12.897 -9.458 1.00 64.12 72 VAL A C 1
ATOM 561 O O . VAL A 1 72 ? 13.790 -13.658 -9.109 1.00 64.12 72 VAL A O 1
ATOM 564 N N . THR A 1 73 ? 11.883 -13.276 -10.218 1.00 67.56 73 THR A N 1
ATOM 565 C CA . THR A 1 73 ? 11.804 -14.546 -10.926 1.00 67.56 73 THR A CA 1
ATOM 566 C C . THR A 1 73 ? 12.238 -14.329 -12.377 1.00 67.56 73 THR A C 1
ATOM 568 O O . THR A 1 73 ? 12.441 -13.200 -12.823 1.00 67.56 73 THR A O 1
ATOM 571 N N . ASN A 1 74 ? 12.349 -15.400 -13.165 1.00 77.69 74 ASN A N 1
ATOM 572 C CA . ASN A 1 74 ? 12.664 -15.290 -14.596 1.00 77.69 74 ASN A CA 1
ATOM 573 C C . ASN A 1 74 ? 11.532 -14.687 -15.457 1.00 77.69 74 ASN A C 1
ATOM 575 O O . ASN A 1 74 ? 11.666 -14.640 -16.679 1.00 77.69 74 ASN A O 1
ATOM 579 N N . ARG A 1 75 ? 10.433 -14.218 -14.854 1.00 84.81 75 ARG A N 1
ATOM 580 C CA . ARG A 1 75 ? 9.299 -13.587 -15.546 1.00 84.81 75 ARG A CA 1
ATOM 581 C C . ARG A 1 75 ? 9.315 -12.069 -15.385 1.00 84.81 75 ARG A C 1
ATOM 583 O O . ARG A 1 75 ? 9.939 -11.533 -14.472 1.00 84.81 75 ARG A O 1
ATOM 590 N N . MET A 1 76 ? 8.601 -11.389 -16.276 1.00 88.81 76 MET A N 1
ATOM 591 C CA . MET A 1 76 ? 8.326 -9.962 -16.132 1.00 88.81 76 MET A CA 1
ATOM 592 C C . MET A 1 76 ? 7.496 -9.688 -14.876 1.00 88.81 76 MET A C 1
ATOM 594 O O . MET A 1 76 ? 6.694 -10.525 -14.448 1.00 88.81 76 MET A O 1
ATOM 598 N N . VAL A 1 77 ? 7.683 -8.499 -14.308 1.00 90.69 77 VAL A N 1
ATOM 599 C CA . VAL A 1 77 ? 6.890 -8.023 -13.178 1.00 90.69 77 VAL A CA 1
ATOM 600 C C . VAL A 1 77 ? 5.437 -7.837 -13.596 1.00 90.69 77 VAL A C 1
ATOM 602 O O . VAL A 1 77 ? 5.133 -7.294 -14.660 1.00 90.69 77 VAL A O 1
ATOM 605 N N . SER A 1 78 ? 4.530 -8.284 -12.739 1.00 91.81 78 SER A N 1
ATOM 606 C CA . SER A 1 78 ? 3.102 -8.029 -12.868 1.00 91.81 78 SER A CA 1
ATOM 607 C C . SER A 1 78 ? 2.631 -7.056 -11.783 1.00 91.81 78 SER A C 1
ATOM 609 O O . SER A 1 78 ? 3.256 -6.968 -10.721 1.00 91.81 78 SER A O 1
ATOM 611 N N . PRO A 1 79 ? 1.481 -6.386 -11.974 1.00 91.69 79 PRO A N 1
ATOM 612 C CA . PRO A 1 79 ? 0.900 -5.539 -10.935 1.00 91.69 79 PRO A CA 1
ATOM 613 C C . PRO A 1 79 ? 0.689 -6.266 -9.597 1.00 91.69 79 PRO A C 1
ATOM 615 O O . PRO A 1 79 ? 0.811 -5.675 -8.525 1.00 91.69 79 PRO A O 1
ATOM 618 N N . LYS A 1 80 ? 0.399 -7.574 -9.649 1.00 91.31 80 LYS A N 1
ATOM 619 C CA . LYS A 1 80 ? 0.246 -8.413 -8.457 1.00 91.31 80 LYS A CA 1
ATOM 620 C C . LYS A 1 80 ? 1.535 -8.483 -7.640 1.00 91.31 80 LYS A C 1
ATOM 622 O O . LYS A 1 80 ? 1.467 -8.352 -6.425 1.00 91.31 80 LYS A O 1
ATOM 627 N N . ASP A 1 81 ? 2.678 -8.642 -8.298 1.00 90.94 81 ASP A N 1
ATOM 628 C CA . ASP A 1 81 ? 3.964 -8.803 -7.614 1.00 90.94 81 ASP A CA 1
ATOM 629 C C . ASP A 1 81 ? 4.325 -7.557 -6.803 1.00 90.94 81 ASP A C 1
ATOM 631 O O . ASP A 1 81 ? 4.770 -7.652 -5.663 1.00 90.94 81 ASP A O 1
ATOM 635 N N . ILE A 1 82 ? 4.042 -6.380 -7.361 1.00 91.88 82 ILE A N 1
ATOM 636 C CA . ILE A 1 82 ? 4.241 -5.099 -6.678 1.00 91.88 82 ILE A CA 1
ATOM 637 C C . ILE A 1 82 ? 3.281 -4.947 -5.498 1.00 91.88 82 ILE A C 1
ATOM 639 O O . ILE A 1 82 ? 3.687 -4.509 -4.422 1.00 91.88 82 ILE A O 1
ATOM 643 N N . ARG A 1 83 ? 2.015 -5.352 -5.658 1.00 91.62 83 ARG A N 1
ATOM 644 C CA . ARG A 1 83 ? 1.044 -5.340 -4.557 1.00 91.62 83 ARG A CA 1
ATOM 645 C C . ARG A 1 83 ? 1.456 -6.272 -3.420 1.00 91.62 83 ARG A C 1
ATOM 647 O O . ARG A 1 83 ? 1.305 -5.911 -2.252 1.00 91.62 83 ARG A O 1
ATOM 654 N N . ASP A 1 84 ? 1.962 -7.453 -3.746 1.00 91.81 84 ASP A N 1
ATOM 655 C CA . ASP A 1 84 ? 2.428 -8.417 -2.753 1.00 91.81 84 ASP A CA 1
ATOM 656 C C . ASP A 1 84 ? 3.678 -7.882 -2.032 1.00 91.81 84 ASP A C 1
ATOM 658 O O . ASP A 1 84 ? 3.713 -7.878 -0.801 1.00 91.81 84 ASP A O 1
ATOM 662 N N . ALA A 1 85 ? 4.622 -7.271 -2.752 1.00 91.50 85 ALA A N 1
ATOM 663 C CA . ALA A 1 85 ? 5.780 -6.615 -2.146 1.00 91.50 85 ALA A CA 1
ATOM 664 C C . ALA A 1 85 ? 5.401 -5.435 -1.231 1.00 91.50 85 ALA A C 1
ATOM 666 O O . ALA A 1 85 ? 5.945 -5.304 -0.135 1.00 91.50 85 ALA A O 1
ATOM 667 N N . LEU A 1 86 ? 4.419 -4.614 -1.621 1.00 91.25 86 LEU A N 1
ATOM 668 C CA . LEU A 1 86 ? 3.867 -3.552 -0.767 1.00 91.25 86 LEU A CA 1
ATOM 669 C C . LEU A 1 86 ? 3.242 -4.111 0.514 1.00 91.25 86 LEU A C 1
ATOM 671 O O . LEU A 1 86 ? 3.417 -3.543 1.593 1.00 91.25 86 LEU A O 1
ATOM 675 N N . ARG A 1 87 ? 2.504 -5.222 0.416 1.00 91.50 87 ARG A N 1
ATOM 676 C CA . ARG A 1 87 ? 1.903 -5.889 1.583 1.00 91.50 87 ARG A CA 1
ATOM 677 C C . ARG A 1 87 ? 2.968 -6.419 2.528 1.00 91.50 87 ARG A C 1
ATOM 679 O O . ARG A 1 87 ? 2.820 -6.288 3.741 1.00 91.50 87 ARG A O 1
ATOM 686 N N . GLU A 1 88 ? 4.029 -7.001 1.991 1.00 92.00 88 GLU A N 1
ATOM 687 C CA . GLU A 1 88 ? 5.145 -7.490 2.788 1.00 92.00 88 GLU A CA 1
ATOM 688 C C . GLU A 1 88 ? 5.931 -6.356 3.447 1.00 92.00 88 GLU A C 1
ATOM 690 O O . GLU A 1 88 ? 6.270 -6.469 4.625 1.00 92.00 88 GLU A O 1
ATOM 695 N N . GLU A 1 89 ? 6.184 -5.258 2.729 1.00 90.75 89 GLU A N 1
ATOM 696 C CA . GLU A 1 89 ? 6.834 -4.062 3.273 1.00 90.75 89 GLU A CA 1
ATOM 697 C C . GLU A 1 89 ? 6.008 -3.464 4.407 1.00 90.75 89 GLU A C 1
ATOM 699 O O . GLU A 1 89 ? 6.510 -3.254 5.511 1.00 90.75 89 GLU A O 1
ATOM 704 N N . ARG A 1 90 ? 4.699 -3.319 4.184 1.00 90.25 90 ARG A N 1
ATOM 705 C CA . ARG A 1 90 ? 3.761 -2.913 5.226 1.00 90.25 90 ARG A CA 1
ATOM 706 C C . ARG A 1 90 ? 3.827 -3.854 6.427 1.00 90.25 90 ARG A C 1
ATOM 708 O O . ARG A 1 90 ? 3.985 -3.385 7.546 1.00 90.25 90 ARG A O 1
ATOM 715 N N . LYS A 1 91 ? 3.738 -5.170 6.224 1.00 91.44 91 LYS A N 1
ATOM 716 C CA . LYS A 1 91 ? 3.782 -6.157 7.314 1.00 91.44 91 LYS A CA 1
ATOM 717 C C . LYS A 1 91 ? 5.100 -6.090 8.090 1.00 91.44 91 LYS A C 1
ATOM 719 O O . LYS A 1 91 ? 5.102 -6.206 9.312 1.00 91.44 91 LYS A O 1
ATOM 724 N N . ALA A 1 92 ? 6.222 -5.897 7.400 1.00 89.56 92 ALA A N 1
ATOM 725 C CA . ALA A 1 92 ? 7.521 -5.723 8.038 1.00 89.56 92 ALA A CA 1
ATOM 726 C C . ALA A 1 92 ? 7.554 -4.449 8.889 1.00 89.56 92 ALA A C 1
ATOM 728 O O . ALA A 1 92 ? 7.954 -4.504 10.053 1.00 89.56 92 ALA A O 1
ATOM 729 N N . TRP A 1 93 ? 7.050 -3.336 8.354 1.00 90.62 93 TRP A N 1
ATOM 730 C CA . TRP A 1 93 ? 6.923 -2.085 9.091 1.00 90.62 93 TRP A CA 1
ATOM 731 C C . TRP A 1 93 ? 6.007 -2.220 10.314 1.00 90.62 93 TRP A C 1
ATOM 733 O O . TRP A 1 93 ? 6.369 -1.778 11.404 1.00 90.62 93 TRP A O 1
ATOM 743 N N . GLU A 1 94 ? 4.864 -2.896 10.185 1.00 91.94 94 GLU A N 1
ATOM 744 C CA . GLU A 1 94 ? 3.917 -3.131 11.284 1.00 91.94 94 GLU A CA 1
ATOM 745 C C . GLU A 1 94 ? 4.542 -3.929 12.441 1.00 91.94 94 GLU A C 1
ATOM 747 O O . GLU A 1 94 ? 4.099 -3.794 13.581 1.00 91.94 94 GLU A O 1
ATOM 752 N N . ASN A 1 95 ? 5.596 -4.710 12.178 1.00 92.69 95 ASN A N 1
ATOM 753 C CA . ASN A 1 95 ? 6.340 -5.457 13.194 1.00 92.69 95 ASN A CA 1
ATOM 754 C C . ASN A 1 95 ? 7.439 -4.632 13.890 1.00 92.69 95 ASN A C 1
ATOM 756 O O . ASN A 1 95 ? 7.926 -5.031 14.954 1.00 92.69 95 ASN A O 1
ATOM 760 N N . THR A 1 96 ? 7.815 -3.468 13.352 1.00 93.38 96 THR A N 1
ATOM 761 C CA . THR A 1 96 ? 8.788 -2.571 13.997 1.00 93.38 96 THR A CA 1
ATOM 762 C C . THR A 1 96 ? 8.235 -2.001 15.313 1.00 93.38 96 THR A C 1
ATOM 764 O O . THR A 1 96 ? 7.016 -1.911 15.496 1.00 93.38 96 THR A O 1
ATOM 767 N N . PRO A 1 97 ? 9.085 -1.604 16.281 1.00 92.69 97 PRO A N 1
ATOM 768 C CA . PRO A 1 97 ? 8.622 -0.929 17.497 1.00 92.69 97 PRO A CA 1
ATOM 769 C C . PRO A 1 97 ? 7.757 0.308 17.206 1.00 92.69 97 PRO A C 1
ATOM 771 O O . PRO A 1 97 ? 6.717 0.493 17.841 1.00 92.69 97 PRO A O 1
ATOM 774 N N . GLN A 1 98 ? 8.154 1.108 16.212 1.00 91.38 98 GLN A N 1
ATOM 775 C CA . GLN A 1 98 ? 7.456 2.318 15.785 1.00 91.38 98 GLN A CA 1
ATOM 776 C C . GLN A 1 98 ? 6.095 1.982 15.163 1.00 91.38 98 GLN A C 1
ATOM 778 O O . GLN A 1 98 ? 5.077 2.520 15.602 1.00 91.38 98 GLN A O 1
ATOM 783 N N . GLY A 1 99 ? 6.053 1.046 14.209 1.00 89.81 99 GLY A N 1
ATOM 784 C CA . GLY A 1 99 ? 4.810 0.614 13.564 1.00 89.81 99 GLY A CA 1
ATOM 785 C C . GLY A 1 99 ? 3.815 0.018 14.559 1.00 89.81 99 GLY A C 1
ATOM 786 O O . GLY A 1 99 ? 2.649 0.416 14.595 1.00 89.81 99 GLY A O 1
ATOM 787 N N . ARG A 1 100 ? 4.283 -0.842 15.476 1.00 92.88 100 ARG A N 1
ATOM 788 C CA . ARG A 1 100 ? 3.446 -1.386 16.560 1.00 92.88 100 ARG A CA 1
ATOM 789 C C . ARG A 1 100 ? 2.891 -0.294 17.470 1.00 92.88 100 ARG A C 1
ATOM 791 O O . ARG A 1 100 ? 1.733 -0.375 17.880 1.00 92.88 100 ARG A O 1
ATOM 798 N N . ALA A 1 101 ? 3.690 0.716 17.814 1.00 93.19 101 ALA A N 1
ATOM 799 C CA . ALA A 1 101 ? 3.232 1.829 18.643 1.00 93.19 101 ALA A CA 1
ATOM 800 C C . ALA A 1 101 ? 2.127 2.639 17.948 1.00 93.19 101 ALA A C 1
ATOM 802 O O . ALA A 1 101 ? 1.090 2.894 18.563 1.00 93.19 101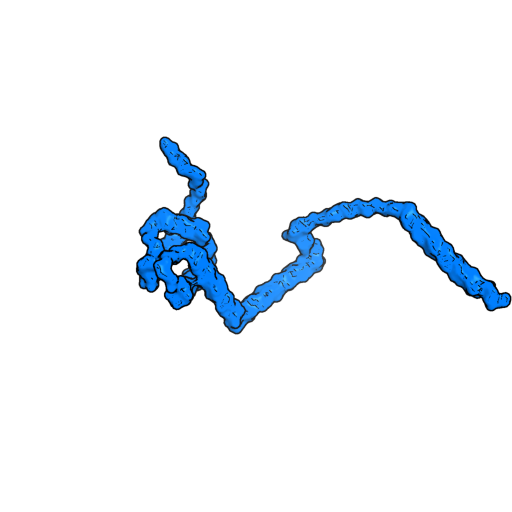 ALA A O 1
ATOM 803 N N . GLN A 1 102 ? 2.303 2.964 16.666 1.00 91.81 102 GLN A N 1
ATOM 804 C CA . GLN A 1 102 ? 1.304 3.695 15.885 1.00 91.81 102 GLN A CA 1
ATOM 805 C C . GLN A 1 102 ? 0.014 2.892 15.690 1.00 91.81 102 GLN A C 1
ATOM 807 O O . GLN A 1 102 ? -1.073 3.427 15.907 1.00 91.81 102 GLN A O 1
ATOM 812 N N . LEU A 1 103 ? 0.110 1.596 15.376 1.00 91.38 103 LEU A N 1
ATOM 813 C CA . LEU A 1 103 ? -1.062 0.722 15.271 1.00 91.38 103 LEU A CA 1
ATOM 814 C C . LEU A 1 103 ? -1.832 0.631 16.590 1.00 91.38 103 LEU A C 1
ATOM 816 O O . LEU A 1 103 ? -3.060 0.670 16.582 1.00 91.38 103 LEU A O 1
ATOM 820 N N . ARG A 1 104 ? -1.136 0.528 17.729 1.00 92.94 104 ARG A N 1
ATOM 821 C CA . ARG A 1 104 ? -1.786 0.546 19.048 1.00 92.94 104 ARG A CA 1
ATOM 822 C C . ARG A 1 104 ? -2.502 1.869 19.306 1.00 92.94 104 ARG A C 1
ATOM 824 O O . ARG A 1 104 ? -3.634 1.846 19.772 1.00 92.94 104 ARG A O 1
ATOM 831 N N . ALA A 1 105 ? -1.873 2.998 18.983 1.00 93.94 105 ALA A N 1
ATOM 832 C CA . ALA A 1 105 ? -2.492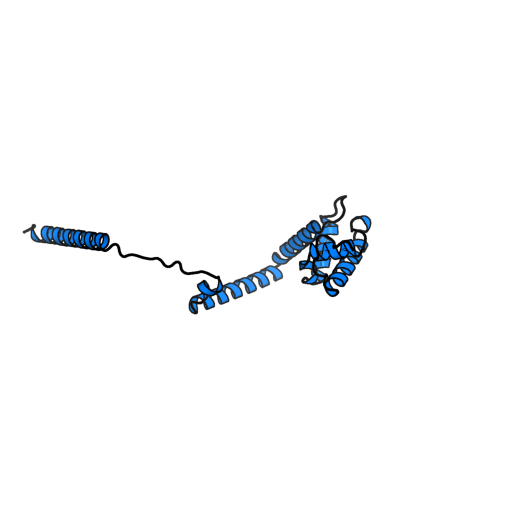 4.312 19.132 1.00 93.94 105 ALA A CA 1
ATOM 833 C C . ALA A 1 105 ? -3.742 4.458 18.251 1.00 93.94 105 ALA A C 1
ATOM 835 O O . ALA A 1 105 ? -4.770 4.938 18.717 1.00 93.94 105 ALA A O 1
ATOM 836 N N . TYR A 1 106 ? -3.677 3.993 17.002 1.00 92.12 106 TYR A N 1
ATOM 837 C CA . TYR A 1 106 ? -4.826 3.979 16.101 1.00 92.12 106 TYR A CA 1
ATOM 838 C C . TYR A 1 106 ? -5.966 3.102 16.635 1.00 92.12 106 TYR A C 1
ATOM 840 O O . TYR A 1 106 ? -7.102 3.559 16.695 1.00 92.12 106 TYR A O 1
ATOM 848 N N . ARG A 1 107 ? -5.670 1.873 17.082 1.00 93.06 107 ARG A N 1
ATOM 849 C CA . ARG A 1 107 ? -6.679 0.963 17.655 1.00 93.06 107 ARG A CA 1
ATOM 850 C C . ARG A 1 107 ? -7.378 1.573 18.868 1.00 93.06 107 ARG A C 1
ATOM 852 O O . ARG A 1 107 ? -8.599 1.550 18.903 1.00 93.06 107 ARG A O 1
ATOM 859 N N . ARG A 1 108 ? -6.625 2.202 19.778 1.00 93.62 108 ARG A N 1
ATOM 860 C CA . ARG A 1 108 ? -7.197 2.928 20.925 1.00 93.62 108 ARG A CA 1
ATOM 861 C C . ARG A 1 108 ? -8.150 4.036 20.488 1.00 93.62 108 ARG A C 1
ATOM 863 O O . ARG A 1 108 ? -9.277 4.069 20.945 1.00 93.62 108 ARG A O 1
ATOM 870 N N . ARG A 1 109 ? -7.755 4.873 19.520 1.00 92.56 109 ARG A N 1
ATOM 871 C CA . ARG A 1 109 ? -8.651 5.916 18.984 1.00 92.56 109 ARG A CA 1
ATOM 872 C C . ARG A 1 109 ? -9.944 5.335 18.407 1.00 92.56 109 ARG A C 1
ATOM 874 O O . ARG A 1 109 ? -11.000 5.936 18.550 1.00 92.56 109 ARG A O 1
ATOM 881 N N . MET A 1 110 ? -9.869 4.182 17.743 1.00 88.88 110 MET A N 1
ATOM 882 C CA . MET A 1 110 ? -11.053 3.511 17.198 1.00 88.88 110 MET A CA 1
ATOM 883 C C . MET A 1 110 ? -11.946 2.913 18.292 1.00 88.88 110 MET A C 1
ATOM 885 O O . MET A 1 110 ? -13.164 2.895 18.128 1.00 88.88 110 MET A O 1
ATOM 889 N N . GLU A 1 111 ? -11.360 2.432 19.390 1.00 91.69 111 GLU A N 1
ATOM 890 C CA . GLU A 1 111 ? -12.085 1.993 20.589 1.00 91.69 111 GLU A CA 1
ATOM 891 C C . GLU A 1 111 ? -12.784 3.180 21.261 1.00 91.69 111 GLU A C 1
ATOM 893 O O . GLU A 1 111 ? -13.992 3.123 21.464 1.00 91.69 111 GLU A O 1
ATOM 898 N N . ASP A 1 112 ? -12.076 4.290 21.472 1.00 92.94 112 ASP A N 1
ATOM 899 C CA . ASP A 1 112 ? -12.638 5.511 22.062 1.00 92.94 112 ASP A CA 1
ATOM 900 C C . ASP A 1 112 ? -13.817 6.051 21.233 1.00 92.94 112 ASP A C 1
ATOM 902 O O . ASP A 1 112 ? -14.877 6.370 21.772 1.00 92.94 112 ASP A O 1
ATOM 906 N N . LEU A 1 113 ? -13.666 6.101 19.902 1.00 90.38 113 LEU A N 1
ATOM 907 C CA . LEU A 1 113 ? -14.737 6.507 18.984 1.00 90.38 113 LEU A CA 1
ATOM 908 C C . LEU A 1 113 ? -15.940 5.566 19.053 1.00 90.38 113 LEU A C 1
ATOM 910 O O . LEU A 1 113 ? -17.085 6.016 19.017 1.00 90.38 113 LEU A O 1
ATOM 914 N N . ARG A 1 114 ? -15.696 4.257 19.147 1.00 88.25 114 ARG A N 1
ATOM 915 C CA . ARG A 1 114 ? -16.758 3.263 19.311 1.00 88.25 114 ARG A CA 1
ATOM 916 C C . ARG A 1 114 ? -17.497 3.467 20.631 1.00 88.25 114 ARG A C 1
ATOM 918 O O . ARG A 1 114 ? -18.725 3.432 20.637 1.00 88.25 114 ARG A O 1
ATOM 925 N N . ASP A 1 115 ? -16.774 3.667 21.723 1.00 90.88 115 ASP A N 1
ATOM 926 C CA . ASP A 1 115 ? -17.362 3.850 23.047 1.00 90.88 115 ASP A CA 1
ATOM 927 C C . ASP A 1 115 ? -18.166 5.147 23.119 1.00 90.88 115 ASP A C 1
ATOM 929 O O . ASP A 1 115 ? -19.242 5.176 23.717 1.00 90.88 115 ASP A O 1
ATOM 933 N N . GLN A 1 116 ? -17.700 6.201 22.448 1.00 89.69 116 GLN A N 1
ATOM 934 C CA . GLN A 1 116 ? -18.456 7.436 22.281 1.00 89.69 116 GLN A CA 1
ATOM 935 C C . GLN A 1 116 ? -19.757 7.199 21.501 1.00 89.69 116 GLN A C 1
ATOM 937 O O . GLN A 1 116 ? -20.832 7.525 21.992 1.00 89.69 116 GLN A O 1
ATOM 942 N N . GLN A 1 117 ? -19.695 6.526 20.350 1.00 89.44 117 GLN A N 1
ATOM 943 C CA . GLN A 1 117 ? -20.888 6.191 19.561 1.00 89.44 117 GLN A CA 1
ATOM 944 C C . GLN A 1 117 ? -21.891 5.311 20.323 1.00 89.44 117 GLN A C 1
ATOM 946 O O . GLN A 1 117 ? -23.099 5.413 20.102 1.00 89.44 117 GLN A O 1
ATOM 951 N N . LEU A 1 118 ? -21.408 4.419 21.196 1.00 87.12 118 LEU A N 1
ATOM 952 C CA . LEU A 1 118 ? -22.260 3.599 22.059 1.00 87.12 118 LEU A CA 1
ATOM 953 C C . LEU A 1 118 ? -22.956 4.445 23.130 1.00 87.12 118 LEU A C 1
ATOM 955 O O . LEU A 1 118 ? -24.152 4.262 23.341 1.00 87.12 118 LEU A O 1
ATOM 959 N N . LYS A 1 119 ? -22.240 5.382 23.767 1.00 86.62 119 LYS A N 1
ATOM 960 C CA . LYS A 1 119 ? -22.825 6.337 24.726 1.00 86.62 119 LYS A CA 1
ATOM 961 C C . LYS A 1 119 ? -23.867 7.238 24.068 1.00 86.62 119 LYS A C 1
ATOM 963 O O . LYS A 1 119 ? -24.928 7.452 24.642 1.00 86.62 119 LYS A O 1
ATOM 968 N N . ASP A 1 120 ? -23.584 7.696 22.855 1.00 86.56 120 ASP A N 1
ATOM 969 C CA . ASP A 1 120 ? -24.460 8.585 22.089 1.00 86.56 120 ASP A CA 1
ATOM 970 C C . ASP A 1 120 ? -25.660 7.840 21.469 1.00 86.56 120 ASP A C 1
ATOM 972 O O . ASP A 1 120 ? -26.527 8.459 20.856 1.00 86.56 120 ASP A O 1
ATOM 976 N N . GLY A 1 121 ? -25.712 6.504 21.569 1.00 82.31 121 GLY A N 1
ATOM 977 C CA . GLY A 1 121 ? -26.764 5.674 20.969 1.00 82.31 121 GLY A CA 1
ATOM 978 C C . GLY A 1 121 ? -26.743 5.626 19.433 1.00 82.31 121 GLY A C 1
ATOM 979 O O . GLY A 1 121 ? -27.587 4.973 18.820 1.00 82.31 121 GLY A O 1
ATOM 980 N N . THR A 1 122 ? -25.766 6.266 18.789 1.00 83.12 122 THR A N 1
ATOM 981 C CA . THR A 1 122 ? -25.639 6.377 17.324 1.00 83.12 122 THR A CA 1
ATOM 982 C C . THR A 1 122 ? -24.908 5.192 16.690 1.00 83.12 122 THR A C 1
ATOM 984 O O . THR A 1 122 ? -24.929 5.028 15.467 1.00 83.12 122 THR A O 1
ATOM 987 N N . PHE A 1 123 ? -24.290 4.327 17.503 1.00 79.12 123 PHE A N 1
ATOM 988 C CA . PHE A 1 123 ? -23.466 3.204 17.044 1.00 79.12 123 PHE A CA 1
ATOM 989 C C . PHE A 1 123 ? -24.172 2.274 16.044 1.00 79.12 123 PHE A C 1
ATOM 991 O O . PHE A 1 123 ? -23.577 1.869 15.044 1.00 79.12 123 PHE A O 1
ATOM 998 N N . ALA A 1 124 ? -25.442 1.938 16.288 1.00 73.06 124 ALA A N 1
ATOM 999 C CA . ALA A 1 124 ? -26.220 1.070 15.403 1.00 73.06 124 ALA A CA 1
ATOM 1000 C C . ALA A 1 124 ? -26.572 1.769 14.075 1.00 73.06 124 ALA A C 1
ATOM 1002 O O . ALA A 1 124 ? -26.416 1.189 13.000 1.00 73.06 124 ALA A O 1
ATOM 1003 N N . GLN A 1 125 ? -26.973 3.040 14.143 1.00 74.12 125 GLN A N 1
ATOM 1004 C CA . GLN A 1 125 ? -27.409 3.824 12.985 1.00 74.12 125 GLN A CA 1
ATOM 1005 C C . GLN A 1 125 ? -26.260 4.110 12.010 1.00 74.12 125 GLN A C 1
ATOM 1007 O O . GLN A 1 125 ? -26.407 3.899 10.808 1.00 74.12 125 GLN A O 1
ATOM 1012 N N . LEU A 1 126 ? -25.085 4.504 12.516 1.00 74.69 126 LEU A N 1
ATOM 1013 C CA . LEU A 1 126 ? -23.908 4.809 11.687 1.00 74.69 126 LEU A CA 1
ATOM 1014 C C . LEU A 1 126 ? -23.380 3.599 10.906 1.00 74.69 126 LEU A C 1
ATOM 1016 O O . LEU A 1 126 ? -22.717 3.755 9.884 1.00 74.69 126 LEU A O 1
ATOM 1020 N N . ARG A 1 127 ? -23.669 2.383 11.377 1.00 75.88 127 ARG A N 1
ATOM 1021 C CA . ARG A 1 127 ? -23.270 1.129 10.720 1.00 75.88 127 ARG A CA 1
ATOM 1022 C C . ARG A 1 127 ? -24.374 0.525 9.859 1.00 75.88 127 ARG A C 1
ATOM 1024 O O . ARG A 1 127 ? -24.235 -0.612 9.413 1.00 75.88 127 ARG A O 1
ATOM 1031 N N . GLY A 1 128 ? -25.449 1.279 9.624 1.00 70.00 128 GLY A N 1
ATOM 1032 C CA . GLY A 1 128 ? -26.571 0.848 8.799 1.00 70.00 128 GLY A CA 1
ATOM 1033 C C . GLY A 1 128 ? -27.356 -0.312 9.408 1.00 70.00 128 GLY A C 1
ATOM 1034 O O . GLY A 1 128 ? -28.027 -1.036 8.674 1.00 70.00 128 GLY A O 1
ATOM 1035 N N . PHE A 1 129 ? -27.274 -0.521 10.729 1.00 67.62 129 PHE A N 1
ATOM 1036 C CA . PHE A 1 129 ? -28.122 -1.502 11.391 1.00 67.62 129 PHE A CA 1
ATOM 1037 C C . PHE A 1 129 ? -29.556 -0.976 11.389 1.00 67.62 129 PHE A C 1
ATOM 1039 O O . PHE A 1 129 ? -29.882 -0.028 12.100 1.00 67.62 129 PHE A O 1
ATOM 1046 N N . GLN A 1 130 ? -30.404 -1.599 10.578 1.00 62.84 130 GLN A N 1
ATOM 1047 C CA . GLN A 1 130 ? -31.846 -1.411 10.633 1.00 62.84 130 GLN A CA 1
ATOM 1048 C C . GLN A 1 130 ? -32.379 -2.293 11.769 1.00 62.84 130 GLN A C 1
ATOM 1050 O O . GLN A 1 130 ? -32.232 -3.520 11.682 1.00 62.84 130 GLN A O 1
ATOM 1055 N N . PRO A 1 131 ? -32.952 -1.724 12.848 1.00 62.22 131 PRO A N 1
ATOM 1056 C CA . PRO A 1 131 ? -33.632 -2.520 13.856 1.00 62.22 131 PRO A CA 1
ATOM 1057 C C . PRO A 1 131 ? -34.700 -3.351 13.150 1.00 62.22 131 PRO A C 1
ATOM 1059 O O . PRO A 1 131 ? -35.550 -2.807 12.450 1.00 62.22 131 PRO A O 1
ATOM 1062 N N . ARG A 1 132 ? -34.647 -4.678 13.288 1.00 60.69 132 ARG A N 1
ATOM 1063 C CA . ARG A 1 132 ? -35.774 -5.502 12.855 1.00 60.69 132 ARG A CA 1
ATOM 1064 C C . ARG A 1 132 ? -36.943 -5.142 13.760 1.00 60.69 132 ARG A C 1
ATOM 1066 O O . ARG A 1 132 ? -36.807 -5.259 14.978 1.00 60.69 132 ARG A O 1
ATOM 1073 N N . GLU A 1 133 ? -38.058 -4.713 13.180 1.00 58.34 133 GLU A N 1
ATOM 1074 C CA . GLU A 1 133 ? -39.329 -4.657 13.895 1.00 58.34 133 GLU A CA 1
ATOM 1075 C C . GLU A 1 133 ? -39.659 -6.084 14.328 1.00 58.34 133 GLU A C 1
ATOM 1077 O O . GLU A 1 133 ? -40.082 -6.931 13.542 1.00 58.34 133 GLU A O 1
ATOM 1082 N N . ILE A 1 134 ? -39.361 -6.393 15.586 1.00 62.88 134 ILE A N 1
ATOM 1083 C CA . ILE A 1 134 ? -39.859 -7.605 16.207 1.00 62.88 134 ILE A CA 1
ATOM 1084 C C . ILE A 1 134 ? -41.321 -7.287 16.499 1.00 62.88 134 ILE A C 1
ATOM 1086 O O . ILE A 1 134 ? -41.623 -6.662 17.515 1.00 62.88 134 ILE A O 1
ATOM 1090 N N . GLU A 1 135 ? -42.232 -7.693 15.611 1.00 55.75 135 GLU A N 1
ATOM 1091 C CA . GLU A 1 135 ? -43.639 -7.857 15.976 1.00 55.75 135 GLU A CA 1
ATOM 1092 C C . GLU A 1 135 ? -43.710 -8.964 17.033 1.00 55.75 135 GLU A C 1
ATOM 1094 O O . GLU A 1 135 ? -44.023 -10.124 16.762 1.00 55.75 135 GLU A O 1
ATOM 1099 N N . ALA A 1 136 ? -43.381 -8.626 18.276 1.00 62.28 136 ALA A N 1
ATOM 1100 C CA . ALA A 1 136 ? -43.757 -9.439 19.407 1.00 62.28 136 ALA A CA 1
ATOM 1101 C C . ALA A 1 136 ? -45.269 -9.275 19.548 1.00 62.28 136 ALA A C 1
ATOM 1103 O O . ALA A 1 136 ? -45.732 -8.457 20.336 1.00 62.28 136 ALA A O 1
ATOM 1104 N N . LYS A 1 137 ? -46.055 -10.027 18.766 1.00 59.22 137 LYS A N 1
ATOM 1105 C CA . LYS A 1 137 ? -47.446 -10.281 19.140 1.00 59.22 137 LYS A CA 1
ATOM 1106 C C . LYS A 1 137 ? -47.369 -10.975 20.496 1.00 59.22 137 LYS A C 1
ATOM 1108 O O . LYS A 1 137 ? -46.855 -12.096 20.551 1.00 59.22 137 LYS A O 1
ATOM 1113 N N . PRO A 1 138 ? -47.791 -10.330 21.599 1.00 60.88 138 PRO A N 1
ATOM 1114 C CA . PRO A 1 138 ? -47.832 -11.024 22.867 1.00 60.88 138 PRO A CA 1
ATOM 1115 C C . PRO A 1 138 ? -48.804 -12.179 22.660 1.00 60.88 138 PRO A C 1
ATOM 1117 O O . PRO A 1 138 ? -49.972 -11.956 22.348 1.00 60.88 138 PRO A O 1
ATOM 1120 N N . ASN A 1 139 ? -48.315 -13.415 22.746 1.00 71.88 139 ASN A N 1
ATOM 1121 C CA . ASN A 1 139 ? -49.191 -14.573 22.743 1.00 71.88 139 ASN A CA 1
ATOM 1122 C C . ASN A 1 139 ? -49.932 -14.556 24.086 1.00 71.88 139 ASN A C 1
ATOM 1124 O O . ASN A 1 139 ? -49.440 -15.064 25.093 1.00 71.88 139 ASN A O 1
ATOM 1128 N N . VAL A 1 140 ? -51.060 -13.841 24.110 1.00 74.06 140 VAL A N 1
ATOM 1129 C CA . VAL A 1 140 ? -51.839 -13.538 25.315 1.00 74.06 140 VAL A CA 1
ATOM 1130 C C . VAL A 1 140 ? -52.276 -14.829 26.009 1.00 74.06 140 VAL A C 1
ATOM 1132 O O . VAL A 1 140 ? -52.292 -14.877 27.236 1.00 74.06 140 VAL A O 1
ATOM 1135 N N . GLU A 1 141 ? -52.531 -15.887 25.236 1.00 74.00 141 GLU A N 1
ATOM 1136 C CA . GLU A 1 141 ? -52.867 -17.223 25.733 1.00 74.00 141 GLU A CA 1
ATOM 1137 C C . GLU A 1 141 ? -51.678 -17.859 26.461 1.00 74.00 141 GLU A C 1
ATOM 1139 O O . GLU A 1 141 ? -51.802 -18.220 27.627 1.00 74.00 141 GLU A O 1
ATOM 1144 N N . ALA A 1 142 ? -50.485 -17.860 25.855 1.00 74.31 142 ALA A N 1
ATOM 1145 C CA . ALA A 1 142 ? -49.280 -18.380 26.511 1.00 74.31 142 ALA A CA 1
ATOM 1146 C C . ALA A 1 142 ? -48.931 -17.613 27.804 1.00 74.31 142 ALA A C 1
ATOM 1148 O O . ALA A 1 142 ? -48.449 -18.193 28.778 1.00 74.31 142 ALA A O 1
ATOM 1149 N N . ILE A 1 143 ? -49.194 -16.303 27.844 1.00 75.88 143 ILE A N 1
ATOM 1150 C CA . ILE A 1 143 ? -48.999 -15.477 29.044 1.00 75.88 143 ILE A CA 1
ATOM 1151 C C . ILE A 1 143 ? -50.049 -15.807 30.118 1.00 75.88 143 ILE A C 1
ATOM 1153 O O . ILE A 1 143 ? -49.720 -15.839 31.307 1.00 75.88 143 ILE A O 1
ATOM 1157 N N . ALA A 1 144 ? -51.301 -16.053 29.726 1.00 79.94 144 ALA A N 1
ATOM 1158 C CA . ALA A 1 144 ? -52.368 -16.456 30.638 1.00 79.94 144 ALA A CA 1
ATOM 1159 C C . ALA A 1 144 ? -52.107 -17.848 31.235 1.00 79.94 144 ALA A C 1
ATOM 1161 O O . ALA A 1 144 ? -52.243 -18.023 32.448 1.00 79.94 144 ALA A O 1
ATOM 1162 N N . ASP A 1 145 ? -51.633 -18.791 30.421 1.00 84.25 145 ASP A N 1
ATOM 1163 C CA . ASP A 1 145 ? -51.279 -20.146 30.847 1.00 84.25 145 ASP A CA 1
ATOM 1164 C C . ASP A 1 145 ? -50.122 -20.139 31.848 1.00 84.25 145 ASP A C 1
ATOM 1166 O O . ASP A 1 145 ? -50.198 -20.770 32.904 1.00 84.25 145 ASP A O 1
ATOM 1170 N N . LEU A 1 146 ? -49.076 -19.347 31.585 1.00 83.44 146 LEU A N 1
ATOM 1171 C CA . LEU A 1 146 ? -47.957 -19.185 32.518 1.00 83.44 146 LEU A CA 1
ATOM 1172 C C . LEU A 1 146 ? -48.396 -18.568 33.852 1.00 83.44 146 LEU A C 1
ATOM 1174 O O . LEU A 1 146 ? -47.920 -18.984 34.910 1.00 83.44 146 LEU A O 1
ATOM 1178 N N . ARG A 1 147 ? -49.323 -17.601 33.827 1.00 84.44 147 ARG A N 1
ATOM 1179 C CA . ARG A 1 147 ? -49.890 -17.005 35.048 1.00 84.44 147 ARG A CA 1
ATOM 1180 C C . ARG A 1 147 ? -50.710 -18.015 35.841 1.00 84.44 147 ARG A C 1
ATOM 1182 O O . ARG A 1 147 ? -50.565 -18.077 37.059 1.00 84.44 147 ARG A O 1
ATOM 1189 N N . LYS A 1 148 ? -51.532 -18.819 35.167 1.00 86.38 148 LYS A N 1
AT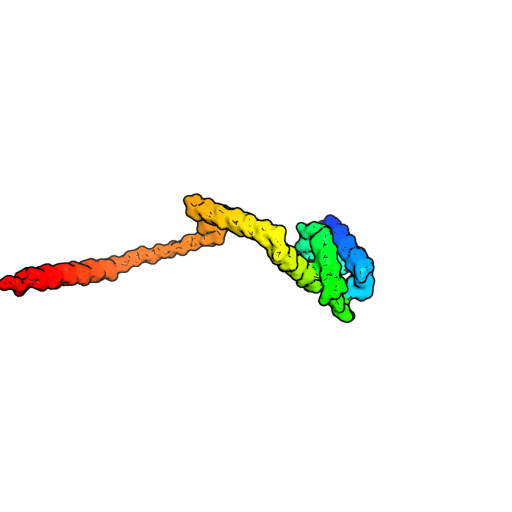OM 1190 C CA . LYS A 1 148 ? -52.336 -19.864 35.807 1.00 86.38 148 LYS A CA 1
ATOM 1191 C C . LYS A 1 148 ? -51.447 -20.916 36.472 1.00 86.38 148 LYS A C 1
ATOM 1193 O O . LYS A 1 148 ? -51.624 -21.207 37.650 1.00 86.38 148 LYS A O 1
ATOM 1198 N N . LEU A 1 149 ? -50.420 -21.383 35.765 1.00 86.75 149 LEU A N 1
ATOM 1199 C CA . LEU A 1 149 ? -49.467 -22.374 36.270 1.00 86.75 149 LEU A CA 1
ATOM 1200 C C . LEU A 1 149 ? -48.646 -21.830 37.455 1.00 86.75 149 LEU A C 1
ATOM 1202 O O . LEU A 1 149 ? -48.365 -22.548 38.416 1.00 86.75 149 LEU A O 1
ATOM 1206 N N . ALA A 1 150 ? -48.293 -20.541 37.433 1.00 86.12 150 ALA A N 1
ATOM 1207 C CA . ALA A 1 150 ? -47.646 -19.880 38.565 1.00 86.12 150 ALA A CA 1
ATOM 1208 C C . ALA A 1 150 ? -48.562 -19.810 39.800 1.00 86.12 150 ALA A C 1
ATOM 1210 O O . ALA A 1 150 ? -48.112 -20.099 40.909 1.00 86.12 150 ALA A O 1
ATOM 1211 N N . LEU A 1 151 ? -49.844 -19.477 39.618 1.00 88.06 151 LEU A N 1
ATOM 1212 C CA . LEU A 1 151 ? -50.826 -19.432 40.706 1.00 88.06 151 LEU A CA 1
ATOM 1213 C C . LEU A 1 151 ? -51.081 -20.819 41.305 1.00 88.06 151 LEU A C 1
ATOM 1215 O O . LEU A 1 151 ? -51.094 -20.951 42.525 1.00 88.06 151 LEU A O 1
ATOM 1219 N N . GLU A 1 152 ? -51.194 -21.856 40.475 1.00 86.19 152 GLU A N 1
ATOM 1220 C CA . GLU A 1 152 ? -51.339 -23.246 40.930 1.00 86.19 152 GLU A CA 1
ATOM 1221 C C . GLU A 1 152 ? -50.132 -23.701 41.764 1.00 86.19 152 GLU A C 1
ATOM 1223 O O . GLU A 1 152 ? -50.300 -24.306 42.823 1.00 86.19 152 GLU A O 1
ATOM 1228 N N . LYS A 1 153 ? -48.905 -23.341 41.362 1.00 83.00 153 LYS A N 1
ATOM 1229 C CA . LYS A 1 153 ? -47.695 -23.635 42.151 1.00 83.00 153 LYS A CA 1
ATOM 1230 C C . LYS A 1 153 ? -47.659 -22.895 43.488 1.00 83.00 153 LYS A C 1
ATOM 1232 O O . LYS A 1 153 ? -47.226 -23.470 44.486 1.00 83.00 153 LYS A O 1
ATOM 1237 N N . ILE A 1 154 ? -48.112 -21.642 43.525 1.00 83.50 154 ILE A N 1
ATOM 1238 C CA . ILE A 1 154 ? -48.206 -20.855 44.765 1.00 83.50 154 ILE A CA 1
ATOM 1239 C C . ILE A 1 154 ? -49.261 -21.456 45.704 1.00 83.50 154 ILE A C 1
ATOM 1241 O O . ILE A 1 154 ? -49.017 -21.575 46.906 1.00 83.50 154 ILE A O 1
ATOM 1245 N N . GLN A 1 155 ? -50.407 -21.870 45.161 1.00 80.31 155 GLN A N 1
ATOM 1246 C CA . GLN A 1 155 ? -51.497 -22.492 45.910 1.00 80.31 155 GLN A CA 1
ATOM 1247 C C . GLN A 1 155 ? -51.065 -23.844 46.500 1.00 80.31 155 GLN A C 1
ATOM 1249 O O . GLN A 1 155 ? -51.171 -24.044 47.707 1.00 80.31 155 GLN A O 1
ATOM 1254 N N . ALA A 1 156 ? -50.460 -24.715 45.687 1.00 79.75 156 ALA A N 1
ATOM 1255 C CA . ALA A 1 156 ? -49.932 -26.004 46.135 1.00 79.75 156 ALA A CA 1
ATOM 1256 C C . ALA A 1 156 ? -48.817 -25.851 47.187 1.00 79.75 156 ALA A C 1
ATOM 1258 O O . ALA A 1 156 ? -48.695 -26.666 48.101 1.00 79.75 156 ALA A O 1
ATOM 1259 N N . GLY A 1 157 ? -48.003 -24.794 47.088 1.00 75.56 157 GLY A N 1
ATOM 1260 C CA . GLY A 1 157 ? -47.021 -24.442 48.116 1.00 75.56 157 GLY A CA 1
ATOM 1261 C C . GLY A 1 157 ? -47.666 -24.011 49.438 1.00 75.56 157 GLY A C 1
ATOM 1262 O O . GLY A 1 157 ? -47.205 -24.419 50.502 1.00 75.56 157 GLY A O 1
ATOM 1263 N N . ARG A 1 158 ? -48.756 -23.234 49.386 1.00 71.19 158 ARG A N 1
ATOM 1264 C CA . ARG A 1 158 ? -49.531 -22.815 50.570 1.00 71.19 158 ARG A CA 1
ATOM 1265 C C . ARG A 1 158 ? -50.270 -23.970 51.241 1.00 71.19 158 ARG A C 1
ATOM 1267 O O . ARG A 1 158 ? -50.310 -24.023 52.464 1.00 71.19 158 ARG A O 1
ATOM 1274 N N . GLU A 1 159 ? -50.832 -24.891 50.468 1.00 65.62 159 GLU A N 1
ATOM 1275 C CA . GLU A 1 159 ? -51.534 -26.067 50.999 1.00 65.62 159 GLU A CA 1
ATOM 1276 C C . GLU A 1 159 ? -50.571 -27.026 51.707 1.00 65.62 159 GLU A C 1
ATOM 1278 O O . GLU A 1 159 ? -50.869 -27.493 52.803 1.00 65.62 159 GLU A O 1
ATOM 1283 N N . LYS A 1 160 ? -49.361 -27.220 51.163 1.00 64.00 160 LYS A N 1
ATOM 1284 C CA . LYS A 1 160 ? -48.290 -27.974 51.837 1.00 64.00 160 LYS A CA 1
ATOM 1285 C C . LYS A 1 160 ? -47.810 -27.332 53.144 1.00 64.00 160 LYS A C 1
ATOM 1287 O O . LYS A 1 160 ? -47.369 -28.049 54.029 1.00 64.00 160 LYS A O 1
ATOM 1292 N N . LEU A 1 161 ? -47.898 -26.008 53.275 1.00 58.31 161 LEU A N 1
ATOM 1293 C CA . LEU A 1 161 ? -47.546 -25.273 54.500 1.00 58.31 161 LEU A CA 1
ATOM 1294 C C . LEU A 1 161 ? -48.643 -25.322 55.579 1.00 58.31 161 LEU A C 1
ATOM 1296 O O . LEU A 1 161 ? -48.336 -25.156 56.755 1.00 58.31 161 LEU A O 1
ATOM 1300 N N . ASN A 1 162 ? -49.903 -25.543 55.194 1.00 58.56 162 ASN A N 1
ATOM 1301 C CA . ASN A 1 162 ? -51.051 -25.552 56.109 1.00 58.56 162 ASN A CA 1
ATOM 1302 C C . ASN A 1 162 ? -51.530 -26.963 56.502 1.00 58.56 162 ASN A C 1
ATOM 1304 O O . ASN A 1 162 ? -52.374 -27.074 57.386 1.00 58.56 162 ASN A O 1
ATOM 1308 N N . GLY A 1 163 ? -51.026 -28.020 55.855 1.00 54.00 163 GLY A N 1
ATOM 1309 C CA . GLY A 1 163 ? -51.426 -29.415 56.086 1.00 54.00 163 GLY A CA 1
ATOM 1310 C C . GLY A 1 163 ? -50.609 -30.195 57.125 1.00 54.00 163 GLY A C 1
ATOM 1311 O O . GLY A 1 163 ? -50.899 -31.366 57.328 1.00 54.00 163 GLY A O 1
ATOM 1312 N N . ASP A 1 164 ? -49.617 -29.573 57.770 1.00 52.25 164 ASP A N 1
ATOM 1313 C CA . ASP A 1 164 ? -48.702 -30.215 58.736 1.00 52.25 164 ASP A CA 1
ATOM 1314 C C . ASP A 1 164 ? -48.951 -29.732 60.188 1.00 52.25 164 ASP A C 1
ATOM 1316 O O . ASP A 1 164 ? -48.032 -29.362 60.923 1.00 52.25 164 ASP A O 1
ATOM 1320 N N . ARG A 1 165 ? -50.222 -29.691 60.611 1.00 43.59 165 ARG A N 1
ATOM 1321 C CA . ARG A 1 165 ? -50.623 -29.486 62.015 1.00 43.59 165 ARG A CA 1
ATOM 1322 C C . ARG A 1 165 ? -51.518 -30.605 62.513 1.00 43.59 165 ARG A C 1
ATOM 1324 O O . ARG A 1 165 ? -52.507 -30.904 61.811 1.00 43.59 165 ARG A O 1
#

Sequence (165 aa):
MSGSKWDLPPVPAEQLKFMTEFFQQGKALVGDRFPVISQENVEAWCRALPELSSISQHNVMAALARWSNSGVTNRMVSPKDIRDALREERKAWENTPQGRAQLRAYRRRMEDLRDQQLKDGTFAQLRGFQPREIEAKPNVEAIADLRKLALEKIQAGREKLNGDR

Radius of gyration: 32.55 Å; chains: 1; bounding box: 70×44×98 Å

Secondary structure (DSSP, 8-state):
----S--PPPPPHHHHHHHHHHHHHHHHHSGGGSPP--HHHHHHHHHH-GGGGGS-HHHHHHHHHHHHHH---SSPP-HHHHHHHHHHHHHHHHHSHHHHHHHHHHHHHHHHHHHHHHHTT-HHHHTT-----------HHHHHHHHHHHHHHHHHHHHHHHS--